Protein AF-A0A0Q8PB26-F1 (afdb_monomer_lite)

Sequence (93 aa):
MNEHRATLTTCAYCPNTCRPSYADNDAVQTESQTPSALSLITLAVLDGRLPLDIDTRTALGRRDAANASVGHCTYGLNIPATLDAALAERIET

Radius of gyration: 12.57 Å; chains: 1; bounding box: 38×24×30 Å

Secondary structure (DSSP, 8-state):
--HHHHHHHHHHTS--TTGGGS-TTSS---GGGSHHHHHHHHHHHHTTSS---HHHHHHHT--HHHHHTTTT-TT---HHHHHHHHHHHHH--

Foldseek 3Di:
DPPLLVLLVCLLPDPLQLQVLQDPPPPDPDPCLALNNLSVLLNCCLVVNDPPDPVSVVSNVSCRNLVSSQVVDPVNDNSVVSSVVSVVVVVVD

Structure (mmCIF, N/CA/C/O backbone):
data_AF-A0A0Q8PB26-F1
#
_entry.id   AF-A0A0Q8PB26-F1
#
loop_
_atom_site.group_PDB
_atom_site.id
_atom_site.type_symbol
_atom_site.label_atom_id
_atom_site.label_alt_id
_atom_site.label_comp_id
_atom_site.label_asym_id
_atom_site.label_entity_id
_atom_site.label_seq_id
_atom_site.pdbx_PDB_ins_code
_atom_site.Cartn_x
_atom_site.Cartn_y
_atom_site.Cartn_z
_atom_site.occupancy
_atom_site.B_iso_or_equiv
_atom_site.auth_seq_id
_atom_site.auth_comp_id
_atom_site.auth_asym_id
_atom_site.auth_atom_id
_atom_site.pdbx_PDB_model_num
ATOM 1 N N . MET A 1 1 ? -18.566 -2.890 -0.925 1.00 51.84 1 MET A N 1
ATOM 2 C CA . MET A 1 1 ? -17.144 -3.196 -0.668 1.00 51.84 1 MET A CA 1
ATOM 3 C C . MET A 1 1 ? -16.360 -2.004 -1.175 1.00 51.84 1 MET A C 1
ATOM 5 O O . MET A 1 1 ? -16.536 -1.672 -2.336 1.00 51.84 1 MET A O 1
ATOM 9 N N . ASN A 1 2 ? -15.634 -1.305 -0.302 1.00 82.00 2 ASN A N 1
ATOM 10 C CA . ASN A 1 2 ? -14.839 -0.138 -0.689 1.00 82.00 2 ASN A CA 1
ATOM 11 C C . ASN A 1 2 ? -13.820 -0.558 -1.769 1.00 82.00 2 ASN A C 1
ATOM 13 O O . ASN A 1 2 ? -13.140 -1.572 -1.591 1.00 82.00 2 ASN A O 1
ATOM 17 N N . GLU A 1 3 ? -13.765 0.168 -2.886 1.00 87.81 3 GLU A N 1
ATOM 18 C CA . GLU A 1 3 ? -12.903 -0.113 -4.042 1.00 87.81 3 GLU A CA 1
ATOM 19 C C . GLU A 1 3 ? -11.433 -0.272 -3.625 1.00 87.81 3 GLU A C 1
ATOM 21 O O . GLU A 1 3 ? -10.751 -1.202 -4.063 1.00 87.81 3 GLU A O 1
ATOM 26 N N . HIS A 1 4 ? -10.978 0.531 -2.658 1.00 93.44 4 HIS A N 1
ATOM 27 C CA . HIS A 1 4 ? -9.632 0.428 -2.102 1.00 93.44 4 HIS A CA 1
ATOM 28 C C . HIS A 1 4 ? -9.378 -0.911 -1.407 1.00 93.44 4 HIS A C 1
ATOM 30 O O . HIS A 1 4 ? -8.328 -1.520 -1.601 1.00 93.44 4 HIS A O 1
ATOM 36 N N . ARG A 1 5 ? -10.348 -1.433 -0.645 1.00 94.94 5 ARG A N 1
ATOM 37 C CA . ARG A 1 5 ? -10.206 -2.731 0.039 1.00 94.94 5 ARG A CA 1
ATOM 38 C C . ARG A 1 5 ? -10.069 -3.884 -0.948 1.00 94.94 5 ARG A C 1
ATOM 40 O O . ARG A 1 5 ? -9.279 -4.790 -0.694 1.00 94.94 5 ARG A O 1
ATOM 47 N N . ALA A 1 6 ? -10.811 -3.857 -2.055 1.00 95.75 6 ALA A N 1
ATOM 48 C CA . ALA A 1 6 ? -10.706 -4.882 -3.092 1.00 95.75 6 ALA A CA 1
ATOM 49 C C . ALA A 1 6 ? -9.309 -4.875 -3.732 1.00 95.75 6 ALA A C 1
ATOM 51 O O . ALA A 1 6 ? -8.643 -5.907 -3.761 1.00 95.75 6 ALA A O 1
ATOM 52 N N . THR A 1 7 ? -8.827 -3.695 -4.132 1.00 97.19 7 THR A N 1
ATOM 53 C CA . THR A 1 7 ? -7.484 -3.502 -4.700 1.00 97.19 7 THR A CA 1
ATOM 54 C C . THR A 1 7 ? -6.378 -3.947 -3.741 1.00 97.19 7 THR A C 1
ATOM 56 O O . THR A 1 7 ? -5.489 -4.710 -4.127 1.00 97.19 7 THR A O 1
ATOM 59 N N . LEU A 1 8 ? -6.451 -3.531 -2.471 1.00 97.50 8 LEU A N 1
ATOM 60 C CA . LEU A 1 8 ? -5.494 -3.937 -1.439 1.00 97.50 8 LEU A CA 1
ATOM 61 C C .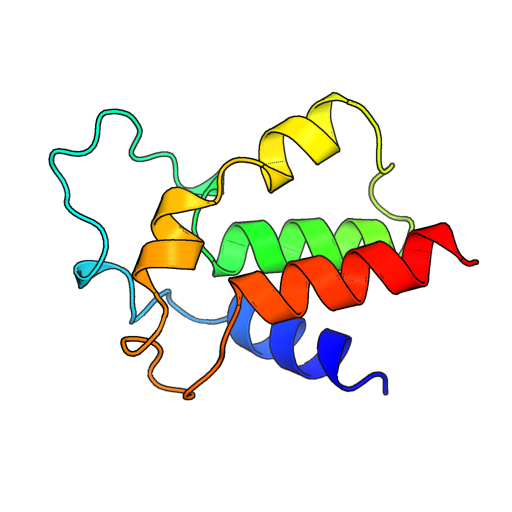 LEU A 1 8 ? -5.527 -5.450 -1.203 1.00 97.50 8 LEU A C 1
ATOM 63 O O . LEU A 1 8 ? -4.474 -6.058 -1.055 1.00 97.50 8 LEU A O 1
ATOM 67 N N . THR A 1 9 ? -6.709 -6.072 -1.216 1.00 97.75 9 THR A N 1
ATOM 68 C CA . THR A 1 9 ? -6.858 -7.529 -1.067 1.00 97.75 9 THR A CA 1
ATOM 69 C C . THR A 1 9 ? -6.183 -8.264 -2.220 1.00 97.75 9 THR A C 1
ATOM 71 O O . THR A 1 9 ? -5.389 -9.173 -1.989 1.00 97.75 9 THR A O 1
ATOM 74 N N . THR A 1 10 ? -6.431 -7.841 -3.463 1.00 97.44 10 THR A N 1
ATOM 75 C CA . THR A 1 10 ? -5.759 -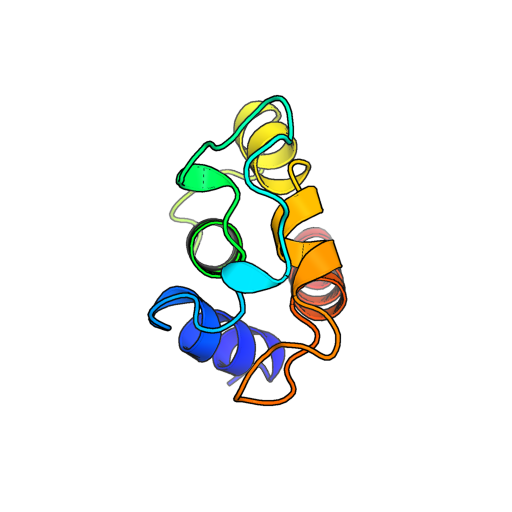8.415 -4.636 1.00 97.44 10 THR A CA 1
ATOM 76 C C . THR A 1 10 ? -4.240 -8.297 -4.524 1.00 97.44 10 THR A C 1
ATOM 78 O O . THR A 1 10 ? -3.532 -9.268 -4.783 1.00 97.44 10 THR A O 1
ATOM 81 N N . CYS A 1 11 ? -3.720 -7.138 -4.111 1.00 97.62 11 CYS A N 1
ATOM 82 C CA . CYS A 1 11 ? -2.278 -6.957 -3.974 1.00 97.62 11 CYS A CA 1
ATOM 83 C C . CYS A 1 11 ? -1.682 -7.743 -2.802 1.00 97.62 11 CYS A C 1
ATOM 85 O O . CYS A 1 11 ? -0.599 -8.303 -2.950 1.00 97.62 11 CYS A O 1
ATOM 87 N N . ALA A 1 12 ? -2.364 -7.805 -1.658 1.00 97.19 12 ALA A N 1
ATOM 88 C CA . ALA A 1 12 ? -1.874 -8.469 -0.450 1.00 97.19 12 ALA A CA 1
ATOM 89 C C . ALA A 1 12 ? -1.617 -9.969 -0.660 1.00 97.19 12 ALA A C 1
ATOM 91 O O . ALA A 1 12 ? -0.713 -10.526 -0.044 1.00 97.19 12 ALA A O 1
ATOM 92 N N . TYR A 1 13 ? -2.374 -10.606 -1.557 1.00 96.06 13 TYR A N 1
ATOM 93 C CA . TYR A 1 13 ? -2.246 -12.030 -1.884 1.00 96.06 13 TYR A CA 1
ATOM 94 C C . TYR A 1 13 ? -1.579 -12.295 -3.247 1.00 96.06 13 TYR A C 1
ATOM 96 O O . TYR A 1 13 ? -1.551 -13.430 -3.721 1.00 96.06 13 TYR A O 1
ATOM 104 N N . CYS A 1 14 ? -1.037 -11.260 -3.892 1.00 94.88 14 CYS A N 1
ATOM 105 C CA . CYS A 1 14 ? -0.288 -11.379 -5.140 1.00 94.88 14 CYS A CA 1
ATOM 106 C C . CYS A 1 14 ? 1.145 -11.879 -4.869 1.00 94.88 14 CYS A C 1
ATOM 108 O O . CYS A 1 14 ? 1.768 -11.430 -3.907 1.00 94.88 14 CYS A O 1
ATOM 110 N N . PRO A 1 15 ? 1.743 -12.711 -5.744 1.00 91.31 15 PRO A N 1
ATOM 111 C CA . PRO A 1 15 ? 3.129 -13.169 -5.598 1.00 91.31 15 PRO A CA 1
ATOM 112 C C . PRO A 1 15 ? 4.193 -12.088 -5.907 1.00 91.31 15 PRO A C 1
ATOM 114 O O . PRO A 1 15 ? 5.326 -12.422 -6.231 1.00 91.31 15 PRO A O 1
ATOM 117 N N . ASN A 1 16 ? 3.851 -10.794 -5.834 1.00 90.19 16 ASN A N 1
ATOM 118 C CA . ASN A 1 16 ? 4.717 -9.659 -6.186 1.00 90.19 16 ASN A CA 1
ATOM 119 C C . ASN A 1 16 ? 5.355 -9.787 -7.583 1.00 90.19 16 ASN A C 1
ATOM 121 O O . ASN A 1 16 ? 6.563 -9.636 -7.737 1.00 90.19 16 ASN A O 1
ATOM 125 N N . THR A 1 17 ? 4.558 -10.013 -8.630 1.00 91.81 17 THR A N 1
ATOM 126 C CA . THR A 1 17 ? 5.071 -10.114 -10.016 1.00 91.81 17 THR A CA 1
ATOM 127 C C . THR A 1 17 ? 5.810 -8.860 -10.498 1.00 91.81 17 THR A C 1
ATOM 129 O O . THR A 1 17 ? 6.629 -8.938 -11.407 1.00 91.81 17 THR A O 1
ATOM 132 N N . CYS A 1 18 ? 5.557 -7.713 -9.865 1.00 93.44 18 CYS A N 1
ATOM 133 C CA . CYS A 1 18 ? 6.271 -6.458 -10.086 1.00 93.44 18 CYS A CA 1
ATOM 134 C C . CYS A 1 18 ? 7.654 -6.395 -9.414 1.00 93.44 18 CYS A C 1
ATOM 136 O O . CYS A 1 18 ? 8.394 -5.461 -9.684 1.00 93.44 18 CYS A O 1
ATOM 138 N N . ARG A 1 19 ? 8.048 -7.364 -8.575 1.00 88.75 19 ARG A N 1
ATOM 139 C CA . ARG A 1 19 ? 9.327 -7.356 -7.838 1.00 88.75 19 ARG A CA 1
ATOM 140 C C . ARG A 1 19 ? 10.569 -7.057 -8.697 1.00 88.75 19 ARG A C 1
ATOM 142 O O . ARG A 1 19 ? 11.435 -6.353 -8.177 1.00 88.75 19 ARG A O 1
ATOM 149 N N . PRO A 1 20 ? 10.684 -7.517 -9.961 1.00 90.31 20 PRO A N 1
ATOM 150 C CA . PRO A 1 20 ? 11.839 -7.194 -10.800 1.00 90.31 20 PRO A CA 1
ATOM 151 C C . PRO A 1 20 ? 12.021 -5.701 -11.115 1.00 90.31 20 PRO A C 1
ATOM 153 O O . PRO A 1 20 ? 13.096 -5.321 -11.565 1.00 90.31 20 PRO A O 1
ATOM 156 N N . SER A 1 21 ? 11.004 -4.851 -10.914 1.00 88.06 21 SER A N 1
ATOM 157 C CA . SER A 1 21 ? 11.138 -3.400 -11.114 1.00 88.06 21 SER A CA 1
ATOM 158 C C . SER A 1 21 ? 11.824 -2.685 -9.948 1.00 88.06 21 SER A C 1
ATOM 160 O O . SER A 1 21 ? 12.228 -1.534 -10.091 1.00 88.06 21 SER A O 1
ATOM 162 N N . TYR A 1 22 ? 11.981 -3.359 -8.807 1.00 86.75 22 TYR A N 1
ATOM 163 C CA . TYR A 1 22 ? 12.737 -2.865 -7.664 1.00 86.75 22 TYR A CA 1
ATOM 164 C C . TYR A 1 22 ? 14.148 -3.460 -7.696 1.00 86.75 22 TYR A C 1
ATOM 166 O O . TYR A 1 22 ? 14.301 -4.680 -7.741 1.00 86.75 22 TYR A O 1
ATOM 174 N N . ALA A 1 23 ? 15.176 -2.612 -7.731 1.00 80.75 23 ALA A N 1
ATOM 175 C CA . ALA A 1 23 ? 16.545 -3.055 -7.965 1.00 80.75 23 ALA A CA 1
ATOM 176 C C . ALA A 1 23 ? 17.117 -3.819 -6.759 1.00 80.75 23 ALA A C 1
ATOM 178 O O . ALA A 1 23 ? 16.929 -3.429 -5.611 1.00 80.75 23 ALA A O 1
ATOM 179 N N . ASP A 1 24 ? 17.865 -4.894 -7.013 1.00 74.12 24 ASP A N 1
ATOM 180 C CA . ASP A 1 24 ? 18.413 -5.758 -5.954 1.00 74.12 24 ASP A CA 1
ATOM 181 C C . ASP A 1 24 ? 19.631 -5.158 -5.232 1.00 74.12 24 ASP A C 1
ATOM 183 O O . ASP A 1 24 ? 20.075 -5.682 -4.212 1.00 74.12 24 ASP A O 1
ATOM 187 N N . ASN A 1 25 ? 20.176 -4.058 -5.754 1.00 70.75 25 ASN A N 1
ATOM 18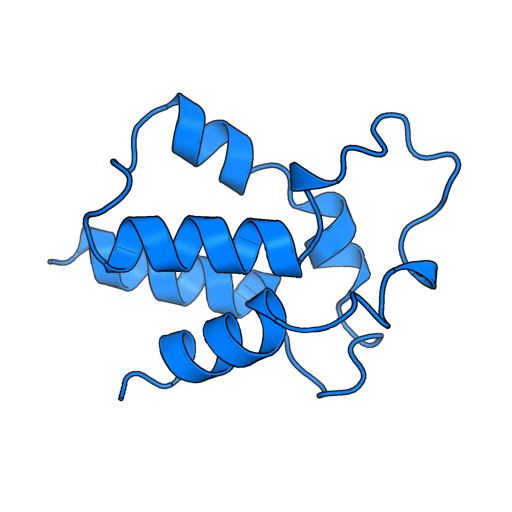8 C CA . ASN A 1 25 ? 21.267 -3.301 -5.140 1.00 70.75 25 ASN A CA 1
ATOM 189 C C . ASN A 1 25 ? 20.775 -2.191 -4.199 1.00 70.75 25 ASN A C 1
ATOM 191 O O . ASN A 1 25 ? 21.601 -1.449 -3.665 1.00 70.75 25 ASN A O 1
ATOM 195 N N . ASP A 1 26 ? 19.461 -2.062 -4.011 1.00 65.25 26 ASP A N 1
ATOM 196 C CA . ASP A 1 26 ? 18.905 -1.086 -3.087 1.00 65.25 26 ASP A CA 1
ATOM 197 C C . ASP A 1 26 ? 19.183 -1.509 -1.639 1.00 65.25 26 ASP A C 1
ATOM 199 O O . ASP A 1 26 ? 19.078 -2.690 -1.291 1.00 65.25 26 ASP A O 1
ATOM 203 N N . ALA A 1 27 ? 19.564 -0.548 -0.794 1.00 59.50 27 ALA A N 1
ATOM 204 C CA . ALA A 1 27 ? 20.243 -0.796 0.483 1.00 59.50 27 ALA A CA 1
ATOM 205 C C . ALA A 1 27 ? 19.423 -1.615 1.502 1.00 59.50 27 ALA A C 1
ATOM 207 O O . ALA A 1 27 ? 19.984 -2.126 2.474 1.00 59.50 27 ALA A O 1
ATOM 208 N N . VAL A 1 28 ? 18.105 -1.741 1.306 1.00 66.31 28 VAL A N 1
ATOM 209 C CA . VAL A 1 28 ? 17.191 -2.421 2.229 1.00 66.31 28 VAL A CA 1
ATOM 210 C C . VAL A 1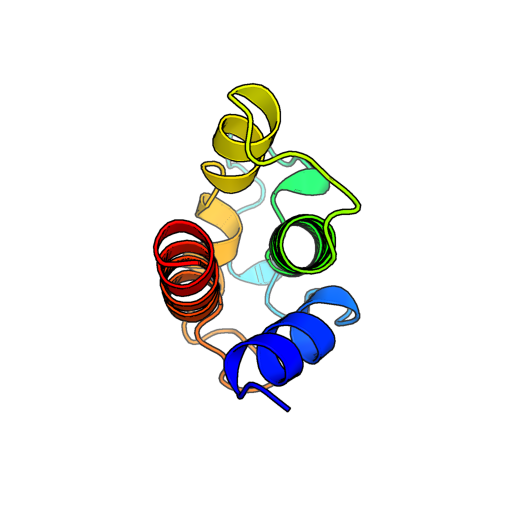 28 ? 16.175 -3.280 1.463 1.00 66.31 28 VAL A C 1
ATOM 212 O O . VAL A 1 28 ? 15.065 -2.860 1.168 1.00 66.31 28 VAL A O 1
ATOM 215 N N . GLN A 1 29 ? 16.517 -4.545 1.218 1.00 67.19 29 GLN A N 1
ATOM 216 C CA . GLN A 1 29 ? 15.614 -5.552 0.635 1.00 67.19 29 GLN A CA 1
ATOM 217 C C . GLN A 1 29 ? 14.779 -6.250 1.721 1.00 67.19 29 GLN A C 1
ATOM 219 O O . GLN A 1 29 ? 14.884 -7.457 1.930 1.00 67.19 29 GLN A O 1
ATOM 224 N N . THR A 1 30 ? 13.986 -5.496 2.485 1.00 72.81 30 THR A N 1
ATOM 225 C CA . THR A 1 30 ? 13.141 -6.108 3.527 1.00 72.81 30 THR A CA 1
ATOM 226 C C . THR A 1 30 ? 11.819 -6.585 2.925 1.00 72.81 30 THR A C 1
ATOM 228 O O . THR A 1 30 ? 11.074 -5.783 2.368 1.00 72.81 30 THR A O 1
ATOM 231 N N . GLU A 1 31 ? 11.473 -7.865 3.095 1.00 74.25 31 GLU A N 1
ATOM 232 C CA . GLU A 1 31 ? 10.218 -8.440 2.570 1.00 74.25 31 GLU A CA 1
ATOM 233 C C . GLU A 1 31 ? 8.958 -7.691 3.047 1.00 74.25 31 GLU A C 1
ATOM 235 O O . GLU A 1 31 ? 7.973 -7.580 2.312 1.00 74.25 31 GLU A O 1
ATOM 240 N N . SER A 1 32 ? 9.015 -7.088 4.242 1.00 74.31 32 SER A N 1
ATOM 241 C CA . SER A 1 32 ? 7.936 -6.271 4.813 1.00 74.31 32 SER A CA 1
ATOM 242 C C . SER A 1 32 ? 7.709 -4.918 4.123 1.00 74.31 32 SER A C 1
ATOM 244 O O . SER A 1 32 ? 6.824 -4.175 4.538 1.00 74.31 32 SER A O 1
ATOM 246 N N . GLN A 1 33 ? 8.472 -4.594 3.077 1.00 86.38 33 GLN A N 1
ATOM 247 C CA . GLN A 1 33 ? 8.337 -3.361 2.286 1.00 86.38 33 GLN A CA 1
ATOM 248 C C . GLN A 1 33 ? 7.747 -3.607 0.894 1.00 86.38 33 GLN A C 1
ATOM 250 O O . GLN A 1 33 ? 7.535 -2.671 0.125 1.00 86.38 33 GLN A O 1
ATOM 255 N N . THR A 1 34 ? 7.474 -4.867 0.546 1.00 92.62 34 THR A N 1
ATOM 256 C CA . THR A 1 34 ? 6.847 -5.200 -0.736 1.00 92.62 34 THR A CA 1
ATOM 257 C C . THR A 1 34 ? 5.435 -4.602 -0.837 1.00 92.62 34 THR A C 1
ATOM 259 O O . THR A 1 3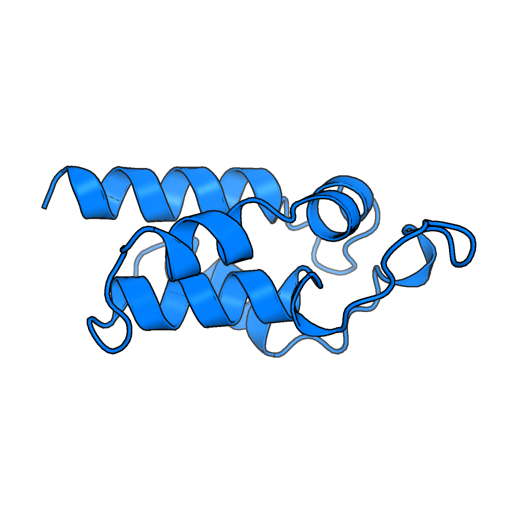4 ? 4.758 -4.443 0.182 1.00 92.62 34 THR A O 1
ATOM 262 N N . PRO A 1 35 ? 4.933 -4.315 -2.054 1.00 95.06 35 PRO A N 1
ATOM 263 C CA . PRO A 1 35 ? 3.579 -3.785 -2.228 1.00 95.06 35 PRO A CA 1
ATOM 264 C C . PRO A 1 35 ? 2.501 -4.676 -1.585 1.00 95.06 35 PRO A C 1
ATOM 266 O O . PRO A 1 35 ? 1.547 -4.166 -0.995 1.00 95.06 35 PRO A O 1
ATOM 269 N N . SER A 1 36 ? 2.661 -6.004 -1.655 1.00 96.38 36 SER A N 1
ATOM 270 C CA . SER A 1 36 ? 1.767 -6.964 -0.986 1.00 96.38 36 SER A CA 1
ATOM 271 C C . SER A 1 36 ? 1.829 -6.861 0.539 1.00 96.38 36 SER A C 1
ATOM 273 O O . SER A 1 36 ? 0.779 -6.765 1.174 1.00 96.38 36 SER A O 1
ATOM 275 N N . ALA A 1 37 ? 3.026 -6.800 1.132 1.00 95.62 37 ALA A N 1
ATOM 276 C CA . ALA A 1 37 ? 3.184 -6.648 2.577 1.00 95.62 37 ALA A CA 1
ATOM 277 C C . ALA A 1 37 ? 2.570 -5.335 3.082 1.00 95.62 37 ALA A C 1
ATOM 279 O O . ALA A 1 37 ? 1.815 -5.342 4.053 1.00 95.62 37 ALA A O 1
ATOM 280 N N . LEU A 1 38 ? 2.815 -4.220 2.388 1.00 96.56 38 LEU A N 1
ATOM 281 C CA . LEU A 1 38 ? 2.209 -2.932 2.734 1.00 96.56 38 LEU A CA 1
ATOM 282 C C . LEU A 1 38 ? 0.683 -2.969 2.602 1.00 96.56 38 LEU A C 1
ATOM 284 O O . LEU A 1 38 ? -0.015 -2.450 3.470 1.00 96.56 38 LEU A O 1
ATOM 288 N N . SER A 1 39 ? 0.159 -3.630 1.566 1.00 97.75 39 SER A N 1
ATOM 289 C CA . SER A 1 39 ? -1.288 -3.806 1.392 1.00 97.75 39 SER A CA 1
ATOM 290 C C . SER A 1 39 ? -1.904 -4.618 2.531 1.00 97.75 39 SER A C 1
ATOM 292 O O . SER A 1 39 ? -2.967 -4.259 3.036 1.00 97.75 39 SER A O 1
ATOM 294 N N . LEU A 1 40 ? -1.221 -5.673 2.985 1.00 97.25 40 LEU A N 1
ATOM 295 C CA . LEU A 1 40 ? -1.655 -6.486 4.119 1.00 97.25 40 LEU A CA 1
ATOM 296 C C . LEU A 1 40 ? -1.650 -5.689 5.432 1.00 97.25 40 LEU A C 1
ATOM 298 O O . LEU A 1 40 ? -2.612 -5.768 6.196 1.00 97.25 40 LEU A O 1
ATOM 302 N N . ILE A 1 41 ? -0.605 -4.891 5.677 1.00 96.75 41 ILE A N 1
ATOM 303 C CA . ILE A 1 41 ? -0.527 -4.001 6.846 1.00 96.75 41 ILE A CA 1
ATOM 304 C C . ILE A 1 41 ? -1.680 -2.992 6.815 1.00 96.75 41 ILE A C 1
ATOM 306 O O . ILE A 1 41 ? -2.386 -2.842 7.812 1.00 96.75 41 ILE A O 1
ATOM 310 N N . THR A 1 42 ? -1.932 -2.341 5.674 1.00 96.88 42 THR A N 1
ATOM 311 C CA . THR A 1 42 ? -3.051 -1.398 5.536 1.00 96.88 42 THR A CA 1
ATOM 312 C C . THR A 1 42 ? -4.393 -2.080 5.794 1.00 96.88 42 THR A C 1
ATOM 314 O O . THR A 1 42 ? -5.197 -1.540 6.547 1.00 96.88 42 THR A O 1
ATOM 317 N N . LEU A 1 43 ? -4.637 -3.282 5.261 1.00 97.06 43 LEU A N 1
ATOM 318 C CA . LEU A 1 43 ? -5.864 -4.034 5.556 1.00 97.06 43 LEU A CA 1
ATOM 319 C C . LEU A 1 43 ? -6.017 -4.323 7.056 1.00 97.06 43 LEU A C 1
ATOM 321 O O . LEU A 1 43 ? -7.096 -4.109 7.605 1.00 97.06 43 LEU A O 1
ATOM 325 N N . ALA A 1 44 ? -4.943 -4.733 7.739 1.00 96.75 44 ALA A N 1
ATOM 326 C CA . ALA A 1 44 ? -4.970 -4.970 9.182 1.00 96.75 44 ALA A CA 1
ATOM 327 C C . ALA A 1 44 ? -5.315 -3.698 9.982 1.00 96.75 44 ALA A C 1
ATOM 329 O O . ALA A 1 44 ? -6.060 -3.779 10.962 1.00 96.75 44 ALA A O 1
ATOM 330 N N . VAL A 1 45 ? -4.836 -2.529 9.543 1.00 95.88 45 VAL A N 1
ATOM 331 C CA . VAL A 1 45 ? -5.207 -1.225 10.122 1.00 95.88 45 VAL A CA 1
ATOM 332 C C . VAL A 1 45 ? -6.686 -0.913 9.891 1.00 95.88 45 VAL A C 1
ATOM 334 O O . VAL A 1 45 ? -7.400 -0.551 10.828 1.00 95.88 45 VAL A O 1
ATOM 337 N N . LEU A 1 46 ? -7.170 -1.073 8.657 1.00 94.19 46 LEU A N 1
ATOM 338 C CA . LEU A 1 46 ? -8.568 -0.810 8.305 1.00 94.19 46 LEU A CA 1
ATOM 339 C C . LEU A 1 46 ? -9.545 -1.744 9.033 1.00 94.19 46 LEU A C 1
ATOM 341 O O . LEU A 1 46 ? -10.683 -1.359 9.292 1.00 94.19 46 LEU A O 1
ATOM 345 N N . ASP A 1 47 ? -9.114 -2.961 9.358 1.00 93.75 47 ASP A N 1
ATOM 346 C CA . ASP A 1 47 ? -9.892 -3.949 10.112 1.00 93.75 47 ASP A CA 1
ATOM 347 C C . ASP A 1 47 ? -9.799 -3.764 11.636 1.00 93.75 47 ASP A C 1
ATOM 349 O O . ASP A 1 47 ? -10.383 -4.547 12.385 1.00 93.75 47 ASP A O 1
ATOM 353 N N . GLY A 1 48 ? -9.053 -2.761 12.115 1.00 94.44 48 GLY A N 1
ATOM 354 C CA . GLY A 1 48 ? -8.845 -2.519 13.545 1.00 94.44 48 GLY A CA 1
ATOM 355 C C . GLY A 1 48 ? -8.017 -3.602 14.245 1.00 94.44 48 GLY A C 1
ATOM 356 O O . GLY A 1 48 ? -8.032 -3.688 15.470 1.00 94.44 48 GLY A O 1
ATOM 357 N N . ARG A 1 49 ? -7.299 -4.438 13.483 1.00 96.56 49 ARG A N 1
ATOM 358 C CA . ARG A 1 49 ? -6.420 -5.502 13.998 1.00 96.56 49 ARG A CA 1
ATOM 359 C C . ARG A 1 49 ? -5.007 -5.008 14.294 1.00 96.56 49 ARG A C 1
ATOM 361 O O . ARG A 1 49 ? -4.274 -5.680 15.012 1.00 96.56 49 ARG A O 1
ATOM 368 N N . LEU A 1 50 ? -4.635 -3.858 13.734 1.00 95.69 50 LEU A N 1
ATOM 369 C CA . LEU A 1 50 ? -3.357 -3.193 13.958 1.00 95.69 50 LEU A CA 1
ATOM 370 C C . LEU A 1 50 ? -3.598 -1.696 14.231 1.00 95.69 50 LEU A C 1
ATOM 372 O O . LEU A 1 50 ? -4.320 -1.058 13.460 1.00 95.69 50 LEU A O 1
ATOM 376 N N . PRO A 1 51 ? -3.043 -1.112 15.309 1.00 95.94 51 PRO A N 1
ATOM 377 C CA . PRO A 1 51 ? -3.158 0.323 15.556 1.00 95.94 51 PRO A CA 1
ATOM 378 C C . PRO A 1 51 ? -2.342 1.127 14.533 1.00 95.94 51 PRO A C 1
ATOM 380 O O . PRO A 1 51 ? -1.273 0.706 14.115 1.00 95.94 51 PRO A O 1
ATOM 383 N N . LEU A 1 52 ? -2.806 2.323 14.154 1.00 94.94 52 LEU A N 1
ATOM 384 C CA . LEU A 1 52 ? -2.054 3.237 13.276 1.00 94.94 52 LEU A CA 1
ATOM 385 C C . LEU A 1 52 ? -1.094 4.136 14.085 1.00 94.94 52 LEU A C 1
ATOM 387 O O . LEU A 1 52 ? -1.171 5.370 14.049 1.00 94.94 52 LEU A O 1
ATOM 391 N N . ASP A 1 53 ? -0.223 3.494 14.856 1.00 95.44 53 ASP A N 1
ATOM 392 C CA . ASP A 1 53 ? 0.797 4.116 15.704 1.00 95.44 53 ASP A CA 1
ATOM 393 C C . ASP A 1 53 ? 2.089 4.453 14.934 1.00 95.44 53 ASP A C 1
ATOM 395 O O . ASP A 1 53 ? 2.151 4.356 13.706 1.00 95.44 53 ASP A O 1
ATOM 399 N N . ILE A 1 54 ? 3.119 4.924 15.648 1.00 95.94 54 ILE A N 1
ATOM 400 C CA . ILE A 1 54 ? 4.382 5.361 15.039 1.00 95.94 54 ILE A CA 1
ATOM 401 C C . ILE A 1 54 ? 5.103 4.225 14.307 1.00 95.94 54 ILE A C 1
ATOM 403 O O . ILE A 1 54 ? 5.631 4.447 13.216 1.00 95.94 54 ILE A O 1
ATOM 407 N N . ASP A 1 55 ? 5.076 3.012 14.853 1.00 94.88 55 ASP A N 1
ATOM 408 C CA . ASP A 1 55 ? 5.756 1.857 14.271 1.00 94.88 55 ASP A CA 1
ATOM 409 C C . ASP A 1 55 ? 5.041 1.406 12.998 1.00 94.88 55 ASP A C 1
ATOM 411 O O . ASP A 1 55 ? 5.671 1.215 11.954 1.00 94.88 55 ASP A O 1
ATOM 415 N N . THR A 1 56 ? 3.709 1.350 13.038 1.00 94.94 56 THR A N 1
ATOM 416 C CA . THR A 1 56 ? 2.886 1.024 11.870 1.00 94.94 56 THR A CA 1
ATOM 417 C C . THR A 1 56 ? 3.029 2.077 10.773 1.00 94.94 56 THR A C 1
ATOM 419 O O . THR A 1 56 ? 3.186 1.737 9.600 1.00 94.94 56 THR A O 1
ATOM 422 N N . ARG A 1 57 ? 3.058 3.367 11.131 1.00 94.75 57 ARG A N 1
ATOM 423 C CA . ARG A 1 57 ? 3.322 4.463 10.181 1.00 94.75 57 ARG A CA 1
ATOM 424 C C . ARG A 1 57 ? 4.723 4.377 9.584 1.00 94.75 57 ARG A C 1
ATOM 426 O O . ARG A 1 57 ? 4.877 4.583 8.385 1.00 94.75 57 ARG A O 1
ATOM 433 N N . THR A 1 58 ? 5.723 4.028 10.389 1.00 93.38 58 THR A N 1
ATOM 434 C CA . THR A 1 58 ? 7.105 3.839 9.926 1.00 93.38 58 THR A CA 1
ATOM 435 C C . THR A 1 58 ? 7.200 2.678 8.941 1.00 93.38 58 THR A C 1
ATOM 437 O O . THR A 1 58 ? 7.853 2.804 7.906 1.00 93.38 58 THR A O 1
ATOM 440 N N . ALA A 1 59 ? 6.520 1.562 9.219 1.00 93.06 59 ALA A N 1
ATOM 441 C CA . ALA A 1 59 ? 6.447 0.431 8.301 1.00 93.06 59 ALA A CA 1
ATOM 442 C C . ALA A 1 59 ? 5.760 0.822 6.983 1.00 93.06 59 ALA A C 1
ATOM 444 O O . ALA A 1 59 ? 6.315 0.592 5.910 1.00 93.06 59 ALA A O 1
ATOM 445 N N . LEU A 1 60 ? 4.600 1.484 7.060 1.00 94.44 60 LEU A N 1
ATOM 446 C CA . LEU A 1 60 ? 3.854 1.952 5.889 1.00 94.44 60 LEU A CA 1
ATOM 447 C C . LEU A 1 60 ? 4.619 2.996 5.064 1.00 94.44 60 LEU A C 1
ATOM 449 O O . LEU A 1 60 ? 4.426 3.058 3.852 1.00 94.44 60 LEU A O 1
ATOM 453 N N . GLY A 1 61 ? 5.504 3.776 5.689 1.00 93.25 61 GLY A N 1
ATOM 454 C CA . GLY A 1 61 ? 6.346 4.772 5.024 1.00 93.25 61 GLY A CA 1
ATOM 455 C C . GLY A 1 61 ? 7.456 4.193 4.140 1.00 93.25 61 GLY A C 1
ATOM 456 O O . GLY A 1 61 ? 8.029 4.920 3.334 1.00 93.25 61 GLY A O 1
ATOM 457 N N . ARG A 1 62 ? 7.752 2.892 4.235 1.00 92.12 62 ARG A N 1
ATOM 458 C CA . ARG A 1 62 ? 8.775 2.218 3.418 1.00 92.12 62 ARG A CA 1
ATOM 459 C C . ARG A 1 62 ? 8.222 1.888 2.030 1.00 92.12 62 ARG A C 1
ATOM 461 O O . ARG A 1 62 ? 7.853 0.751 1.751 1.00 92.12 62 ARG A O 1
ATOM 468 N N . ARG A 1 63 ? 8.087 2.914 1.186 1.00 92.31 63 ARG A N 1
ATOM 469 C CA . ARG A 1 63 ? 7.319 2.864 -0.071 1.00 92.31 63 ARG A CA 1
ATOM 470 C C . ARG A 1 63 ? 8.134 2.529 -1.323 1.00 92.31 63 ARG A C 1
ATOM 472 O O . ARG A 1 63 ? 7.524 2.404 -2.377 1.00 92.31 63 ARG A O 1
ATOM 479 N N . ASP A 1 64 ? 9.452 2.363 -1.255 1.00 91.56 64 ASP A N 1
ATOM 480 C CA . ASP A 1 64 ? 10.306 2.294 -2.456 1.00 91.56 64 ASP A CA 1
ATOM 481 C C . ASP A 1 64 ? 9.906 1.172 -3.428 1.00 91.56 64 ASP A C 1
ATOM 483 O O . ASP A 1 64 ? 9.663 1.431 -4.608 1.00 91.56 64 ASP A O 1
ATOM 487 N N . ALA A 1 65 ? 9.703 -0.051 -2.929 1.00 91.56 65 ALA A N 1
ATOM 488 C CA . ALA A 1 65 ? 9.238 -1.167 -3.756 1.00 91.56 65 ALA A CA 1
ATOM 489 C C . ALA A 1 65 ? 7.796 -0.972 -4.272 1.00 91.56 65 ALA A C 1
ATOM 491 O O . ALA A 1 65 ? 7.468 -1.383 -5.386 1.00 91.56 65 ALA A O 1
ATOM 492 N N . ALA A 1 66 ? 6.924 -0.322 -3.493 1.00 94.06 66 ALA A N 1
ATOM 493 C CA . ALA A 1 66 ? 5.575 0.031 -3.938 1.00 94.06 66 ALA A CA 1
ATOM 494 C C . ALA A 1 66 ? 5.599 1.081 -5.055 1.00 94.06 66 ALA A C 1
ATOM 496 O O . ALA A 1 66 ? 4.895 0.922 -6.052 1.00 94.06 66 ALA A O 1
ATOM 497 N N . ASN A 1 67 ? 6.445 2.100 -4.936 1.00 94.81 67 ASN A N 1
ATOM 498 C CA . ASN A 1 67 ? 6.637 3.132 -5.950 1.00 94.81 67 ASN A CA 1
ATOM 499 C C . ASN A 1 67 ? 7.209 2.534 -7.238 1.00 94.81 67 ASN A C 1
ATOM 501 O O . ASN A 1 67 ? 6.678 2.782 -8.318 1.00 94.81 67 ASN A O 1
ATOM 505 N N . ALA A 1 68 ? 8.216 1.666 -7.122 1.00 93.38 68 ALA A N 1
ATOM 506 C CA . ALA A 1 68 ? 8.796 0.957 -8.258 1.00 93.38 68 ALA A CA 1
ATOM 507 C C . ALA A 1 68 ? 7.792 0.031 -8.971 1.00 93.38 68 ALA A C 1
ATOM 509 O O . ALA A 1 68 ? 7.965 -0.276 -10.148 1.00 93.38 68 ALA A O 1
ATOM 510 N N . SER A 1 69 ? 6.729 -0.424 -8.296 1.00 94.44 69 SER A N 1
ATOM 511 C CA . SER A 1 69 ? 5.719 -1.302 -8.906 1.00 94.44 69 SER A CA 1
ATOM 512 C C . SER A 1 69 ? 4.792 -0.601 -9.910 1.00 94.44 69 SER A C 1
ATOM 514 O O . SER A 1 69 ? 4.119 -1.276 -10.697 1.00 94.44 69 SER A O 1
ATOM 516 N N . VAL A 1 70 ? 4.738 0.736 -9.903 1.00 96.06 70 VAL A N 1
ATOM 517 C CA . VAL A 1 70 ? 3.852 1.517 -10.778 1.00 96.06 70 VAL A CA 1
ATOM 518 C C . VAL A 1 70 ? 4.241 1.299 -12.240 1.00 96.06 70 VAL A C 1
ATOM 520 O O . VAL A 1 70 ? 5.401 1.419 -12.614 1.00 96.06 70 VAL A O 1
ATOM 523 N N . GLY A 1 71 ? 3.265 0.936 -13.076 1.00 95.56 71 GLY A N 1
ATOM 524 C CA . GLY A 1 71 ? 3.506 0.567 -14.479 1.00 95.56 71 GLY A CA 1
ATOM 525 C C . GLY A 1 71 ? 4.058 -0.852 -14.685 1.00 95.56 71 GLY A C 1
ATOM 526 O O . GLY A 1 71 ? 4.087 -1.324 -15.817 1.00 95.56 71 GLY A O 1
ATOM 527 N N . HIS A 1 72 ? 4.421 -1.560 -13.610 1.00 95.62 72 HIS A N 1
ATOM 528 C CA . HIS A 1 72 ? 4.947 -2.932 -13.639 1.00 95.62 72 HIS A CA 1
ATOM 529 C C . HIS A 1 72 ? 4.006 -3.964 -12.991 1.00 95.62 72 HIS A C 1
ATOM 531 O O . HIS A 1 72 ? 4.252 -5.169 -13.057 1.00 95.62 72 HIS A O 1
ATOM 537 N N . CYS A 1 73 ? 2.915 -3.522 -12.359 1.00 96.06 73 CYS A N 1
ATOM 538 C CA . CYS A 1 73 ? 1.892 -4.404 -11.805 1.00 96.06 73 CYS A CA 1
ATOM 539 C C . CYS A 1 73 ? 1.133 -5.147 -12.919 1.00 96.06 73 CYS A C 1
ATOM 541 O O . CYS A 1 73 ? 0.484 -4.518 -13.753 1.00 96.06 73 CYS A O 1
ATOM 543 N N . THR A 1 74 ? 1.118 -6.485 -12.880 1.00 95.25 74 THR A N 1
ATOM 544 C CA . THR A 1 74 ? 0.367 -7.331 -13.836 1.00 95.25 74 THR A CA 1
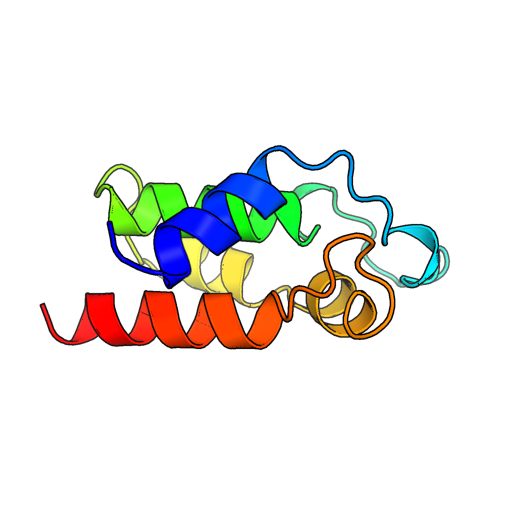ATOM 545 C C . THR A 1 74 ? -1.133 -7.025 -13.869 1.00 95.25 74 THR A C 1
ATOM 547 O O . THR A 1 74 ? -1.772 -7.199 -14.901 1.00 95.25 74 THR A O 1
ATOM 550 N N . TYR A 1 75 ? -1.694 -6.548 -12.756 1.00 94.56 75 TYR A N 1
ATOM 551 C CA . TYR A 1 75 ? -3.107 -6.177 -12.642 1.00 94.56 75 TYR A CA 1
ATOM 552 C C . TYR A 1 75 ? -3.372 -4.688 -12.930 1.00 94.56 75 TYR A C 1
ATOM 554 O O . TYR A 1 75 ? -4.498 -4.232 -12.765 1.00 94.56 75 TYR A O 1
ATOM 562 N N . GLY A 1 76 ? -2.353 -3.908 -13.315 1.00 95.75 76 GLY A N 1
ATOM 563 C CA . GLY A 1 76 ? -2.489 -2.475 -13.604 1.00 95.75 76 GLY A CA 1
ATOM 564 C C . GLY A 1 76 ? -2.769 -1.592 -12.381 1.00 95.75 76 GLY A C 1
ATOM 565 O O . GLY A 1 76 ? -3.205 -0.455 -12.534 1.00 95.75 76 GLY A O 1
ATOM 566 N N . LEU A 1 77 ? -2.539 -2.097 -11.165 1.00 96.38 77 LEU A N 1
ATOM 567 C CA . LEU A 1 77 ? -2.887 -1.399 -9.925 1.00 96.38 77 LEU A CA 1
ATOM 568 C C . LEU A 1 77 ? -1.834 -0.350 -9.549 1.00 96.38 77 LEU A C 1
ATOM 570 O O . LEU A 1 77 ? -0.634 -0.633 -9.549 1.00 96.38 77 LEU A O 1
ATOM 574 N N . ASN A 1 78 ? -2.291 0.836 -9.139 1.00 96.94 78 ASN A N 1
ATOM 575 C CA . ASN A 1 78 ? -1.452 1.852 -8.505 1.00 96.94 78 ASN A CA 1
ATOM 576 C C . ASN A 1 78 ? -1.521 1.694 -6.979 1.00 96.94 78 ASN A C 1
ATOM 578 O O . ASN A 1 78 ? -2.352 2.303 -6.299 1.00 96.94 78 ASN A O 1
ATOM 582 N N . ILE A 1 79 ? -0.667 0.817 -6.453 1.00 96.94 79 ILE A N 1
ATOM 583 C CA . ILE A 1 79 ? -0.650 0.473 -5.029 1.00 96.94 79 ILE A CA 1
ATOM 584 C C . ILE A 1 79 ? -0.285 1.669 -4.143 1.00 96.94 79 ILE A C 1
ATOM 586 O O . ILE A 1 79 ? -1.035 1.894 -3.195 1.00 96.94 79 ILE A O 1
ATOM 590 N N . PRO A 1 80 ? 0.743 2.492 -4.443 1.00 96.81 80 PRO A N 1
ATOM 591 C CA . PRO A 1 80 ? 1.013 3.713 -3.677 1.00 96.81 80 PRO A CA 1
ATOM 592 C C . PRO A 1 80 ? -0.219 4.611 -3.516 1.00 96.81 80 PRO A C 1
ATOM 594 O O . PRO A 1 80 ? -0.614 4.905 -2.390 1.00 96.81 80 PRO A O 1
ATOM 597 N N . ALA A 1 81 ? -0.896 4.947 -4.620 1.00 96.94 81 ALA A N 1
ATOM 598 C CA . ALA A 1 81 ? -2.083 5.802 -4.574 1.00 96.94 81 ALA A CA 1
ATOM 599 C C . ALA A 1 81 ? -3.239 5.162 -3.788 1.00 96.94 81 ALA A C 1
ATOM 601 O O . ALA A 1 81 ? -3.947 5.839 -3.046 1.00 96.94 81 ALA A O 1
ATOM 602 N N . THR A 1 82 ? -3.418 3.845 -3.921 1.00 97.12 82 THR A N 1
ATOM 603 C CA . THR A 1 82 ? -4.461 3.112 -3.189 1.00 97.12 82 THR A CA 1
ATOM 604 C C . THR A 1 82 ? -4.197 3.110 -1.685 1.00 97.12 82 THR A C 1
ATOM 606 O O . THR A 1 82 ? -5.130 3.254 -0.899 1.00 97.12 82 THR A O 1
ATOM 609 N N . LEU A 1 83 ? -2.938 2.943 -1.274 1.00 96.88 83 LEU A N 1
ATOM 610 C CA . LEU A 1 83 ? -2.553 2.944 0.134 1.00 96.88 83 LEU A CA 1
ATOM 611 C C . LEU A 1 83 ? -2.840 4.304 0.783 1.00 96.88 83 LEU A C 1
ATOM 613 O O . LEU A 1 83 ? -3.337 4.340 1.907 1.00 96.88 83 LEU A O 1
ATOM 617 N N . ASP A 1 84 ? -2.552 5.399 0.080 1.00 96.00 84 ASP A N 1
ATOM 618 C CA . ASP A 1 84 ? -2.784 6.753 0.587 1.00 96.00 84 ASP A CA 1
ATOM 619 C C . ASP A 1 84 ? -4.282 7.062 0.700 1.00 96.00 84 ASP A C 1
ATOM 621 O O . ASP A 1 84 ? -4.733 7.517 1.752 1.00 96.00 84 ASP A O 1
ATOM 625 N N . ALA A 1 85 ? -5.069 6.727 -0.329 1.00 95.44 85 ALA A N 1
ATOM 626 C CA . ALA A 1 85 ? -6.520 6.908 -0.312 1.00 95.44 85 ALA A CA 1
ATOM 627 C C . ALA A 1 85 ? -7.184 6.117 0.829 1.00 95.44 85 ALA A C 1
ATOM 629 O O . ALA A 1 85 ? -7.960 6.669 1.606 1.00 95.44 85 ALA A O 1
ATOM 630 N N . ALA A 1 86 ? -6.805 4.849 1.002 1.00 94.50 86 ALA A N 1
ATOM 631 C CA . ALA A 1 86 ? -7.357 3.996 2.048 1.00 94.50 86 ALA A CA 1
ATOM 632 C C . ALA A 1 86 ? -7.029 4.488 3.470 1.00 94.50 86 ALA A C 1
ATOM 634 O O . ALA A 1 86 ? -7.854 4.389 4.378 1.00 94.50 86 ALA A O 1
ATOM 635 N N . LEU A 1 87 ? -5.813 4.999 3.691 1.00 92.88 87 LEU A N 1
ATOM 636 C CA . LEU A 1 87 ? -5.407 5.517 5.000 1.00 92.88 87 LEU A CA 1
ATOM 637 C C . LEU A 1 87 ? -6.056 6.871 5.316 1.00 92.88 87 LEU A C 1
ATOM 639 O O . LEU A 1 87 ? -6.340 7.127 6.485 1.00 92.88 87 LEU A O 1
ATOM 643 N N . ALA A 1 88 ? -6.311 7.709 4.306 1.00 91.06 88 ALA A N 1
ATOM 644 C CA . ALA A 1 88 ? -7.014 8.980 4.476 1.00 91.06 88 ALA A CA 1
ATOM 645 C C . ALA A 1 88 ? -8.451 8.766 4.978 1.00 91.06 88 ALA A C 1
ATOM 647 O O . ALA A 1 88 ? -8.830 9.346 5.993 1.00 91.06 88 ALA A O 1
ATOM 648 N N . GLU A 1 89 ? -9.200 7.843 4.365 1.00 84.12 89 GLU A N 1
ATOM 649 C CA . GLU A 1 89 ? -10.565 7.496 4.796 1.00 84.12 89 GLU A CA 1
ATOM 650 C C . GLU A 1 89 ? -10.625 7.035 6.259 1.00 84.12 89 GLU A C 1
ATOM 652 O O . GLU A 1 89 ? -11.596 7.300 6.963 1.00 84.12 89 GLU A O 1
ATOM 657 N N . ARG A 1 90 ? -9.580 6.351 6.747 1.00 78.06 90 ARG A N 1
ATOM 658 C CA . ARG A 1 90 ? -9.531 5.867 8.132 1.00 78.06 90 ARG A CA 1
ATOM 659 C C . ARG A 1 90 ? -9.321 6.983 9.152 1.00 78.06 90 ARG A C 1
ATOM 661 O O . ARG A 1 90 ? -9.728 6.815 10.297 1.00 78.06 90 ARG A O 1
ATOM 668 N N . ILE A 1 91 ? -8.658 8.073 8.768 1.00 70.19 91 ILE A N 1
ATOM 669 C CA . ILE A 1 91 ? -8.413 9.229 9.646 1.00 70.19 91 ILE A CA 1
ATOM 670 C C . ILE A 1 91 ? -9.690 10.069 9.808 1.00 70.19 91 ILE A C 1
ATOM 672 O O . ILE A 1 91 ? -9.857 10.728 10.831 1.00 70.19 91 ILE A O 1
ATOM 676 N N . GLU A 1 92 ? -10.599 10.019 8.833 1.00 60.47 92 GLU A N 1
ATOM 677 C CA . GLU A 1 92 ? -11.873 10.749 8.846 1.00 60.47 92 GLU A CA 1
ATOM 678 C C . GLU A 1 92 ? -12.993 10.040 9.639 1.00 60.47 92 GLU A C 1
ATOM 680 O O . GLU A 1 92 ? -14.017 10.659 9.933 1.00 60.47 92 GLU A O 1
ATOM 685 N N . THR A 1 93 ? -12.801 8.766 10.008 1.00 53.03 93 THR A N 1
ATOM 686 C CA . THR A 1 93 ? -13.740 7.928 10.794 1.00 53.03 93 THR A CA 1
ATOM 687 C C . THR A 1 93 ? -13.287 7.682 12.225 1.00 53.03 93 THR A C 1
ATOM 689 O O . THR A 1 93 ? -14.115 7.847 13.144 1.00 53.03 93 THR A O 1
#

pLDDT: mean 90.01, std 10.65, range [51.84, 97.75]